Protein AF-A0A1F3IT95-F1 (afdb_monomer)

pLDDT: mean 89.53, std 5.21, range [66.94, 96.5]

Secondary structure (DSSP, 8-state):
--HHHHHHHHHT-HHHHHTTSS-HHHHTT--TTSPPS-HHHHHHHHHHHHHHTT--HHHHHHHHHHHHT-

Mean predicted aligned error: 3.84 Å

Sequence (70 aa):
MTNEDIFKTFLDDPLLIEKGYIKKEMVGKLKIIEQSEIKLIEVIRIAINSNMNQETENVTSRKINQYLNK

Solvent-accessible surface area (backbone atoms only — not comparable to full-atom values): 4247 Å² total; per-residue (Å²): 134,53,74,56,55,54,51,37,57,63,55,64,35,64,66,40,39,76,72,65,74,40,58,78,83,44,39,84,70,63,51,83,88,59,88,60,94,43,66,68,62,44,44,52,48,51,48,53,52,28,56,74,70,68,48,53,69,72,58,40,53,50,52,45,51,56,61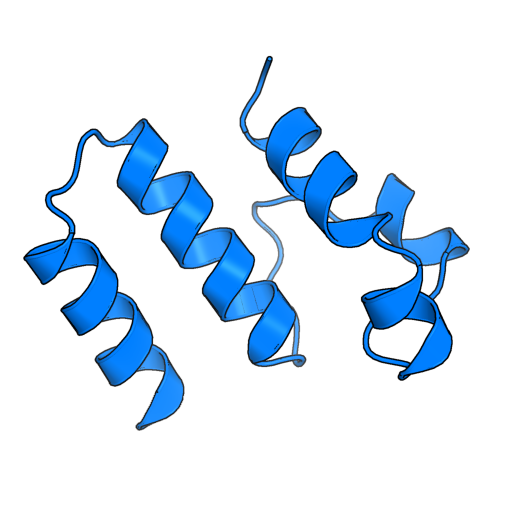,72,75,103

Foldseek 3Di:
DDLLVQLLVVCCPVVCCVVPVDPPVCSVVDGLVDDDPRLVSVLSSLQSVCVVVVHDPVVSVVVSVVSVVD

Radius of gyration: 12.1 Å; Cα contacts (8 Å, |Δi|>4): 51; chains: 1; bounding box: 33×20×29 Å

Structure (mmCIF, N/CA/C/O backbone):
data_AF-A0A1F3IT95-F1
#
_entry.id   AF-A0A1F3IT95-F1
#
loop_
_atom_site.group_PDB
_atom_site.id
_atom_site.type_symbol
_atom_site.label_atom_id
_atom_site.label_alt_id
_atom_site.label_comp_id
_atom_site.label_asym_id
_atom_site.label_entity_id
_atom_site.label_seq_id
_atom_site.pdbx_PDB_ins_code
_atom_site.Cartn_x
_atom_site.Cartn_y
_atom_site.Cartn_z
_atom_site.occupancy
_atom_site.B_iso_or_equiv
_atom_site.auth_seq_id
_atom_site.auth_comp_id
_atom_site.auth_asym_id
_atom_site.auth_atom_id
_atom_site.pdbx_PDB_model_num
ATOM 1 N N . MET A 1 1 ? -2.072 2.350 -18.146 1.00 66.94 1 MET A N 1
ATOM 2 C CA . MET A 1 1 ? -2.518 2.367 -16.738 1.00 66.94 1 MET A CA 1
ATOM 3 C C . MET A 1 1 ? -1.716 3.444 -16.031 1.00 66.94 1 MET A C 1
ATOM 5 O O . MET A 1 1 ? -0.499 3.439 -16.180 1.00 66.94 1 MET A O 1
ATOM 9 N N . THR A 1 2 ? -2.363 4.410 -15.385 1.00 86.06 2 THR A N 1
ATOM 10 C CA . THR A 1 2 ? -1.688 5.464 -14.602 1.00 86.06 2 THR A CA 1
ATOM 11 C C . THR A 1 2 ? -1.435 4.983 -13.171 1.00 86.06 2 THR A C 1
ATOM 13 O O . THR A 1 2 ? -2.104 4.051 -12.732 1.00 86.06 2 THR A O 1
ATOM 16 N N . ASN A 1 3 ? -0.515 5.606 -12.421 1.00 85.69 3 ASN A N 1
ATOM 17 C CA . ASN A 1 3 ? -0.242 5.237 -11.017 1.00 85.69 3 ASN A CA 1
ATOM 1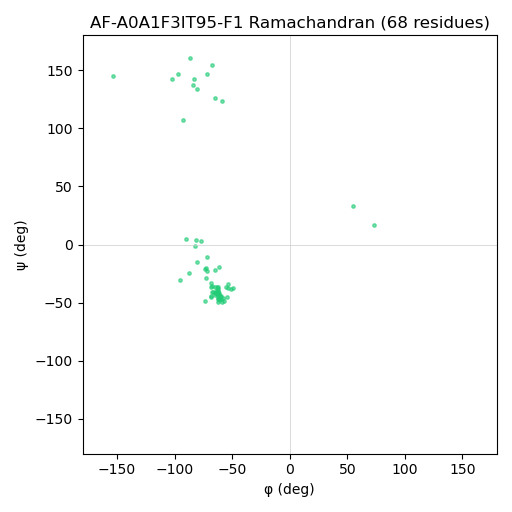8 C C . ASN A 1 3 ? -1.515 5.230 -10.168 1.00 85.69 3 ASN A C 1
ATOM 20 O O . ASN A 1 3 ? -1.690 4.375 -9.305 1.00 85.69 3 ASN A O 1
ATOM 24 N N . GLU A 1 4 ? -2.399 6.179 -10.452 1.00 88.50 4 GLU A N 1
ATOM 25 C CA . GLU A 1 4 ? -3.696 6.324 -9.814 1.00 88.50 4 GLU A CA 1
ATOM 26 C C . GLU A 1 4 ? -4.597 5.107 -10.078 1.00 88.50 4 GLU A C 1
ATOM 28 O O . GLU A 1 4 ? -5.219 4.590 -9.153 1.00 88.50 4 GLU A O 1
ATOM 33 N N . ASP A 1 5 ? -4.616 4.598 -11.315 1.00 88.75 5 ASP A N 1
ATOM 34 C CA . ASP A 1 5 ? -5.387 3.402 -11.680 1.00 88.75 5 ASP A CA 1
ATOM 35 C C . ASP A 1 5 ? -4.834 2.151 -10.986 1.00 88.75 5 ASP A C 1
ATOM 37 O O . ASP A 1 5 ? -5.602 1.327 -10.485 1.00 88.75 5 ASP A O 1
ATOM 41 N N . ILE A 1 6 ? -3.501 2.017 -10.915 1.00 89.81 6 ILE A N 1
ATOM 42 C CA . ILE A 1 6 ? -2.851 0.901 -10.207 1.00 89.81 6 ILE A CA 1
ATOM 43 C C . ILE A 1 6 ? -3.218 0.953 -8.725 1.00 89.81 6 ILE A C 1
ATOM 45 O O . ILE A 1 6 ? -3.660 -0.040 -8.154 1.00 89.81 6 ILE A O 1
ATOM 49 N N . PHE A 1 7 ? -3.072 2.126 -8.112 1.00 91.50 7 PHE A N 1
ATOM 50 C CA . PHE A 1 7 ? -3.351 2.333 -6.698 1.00 91.50 7 PHE A CA 1
ATOM 51 C C . PHE A 1 7 ? -4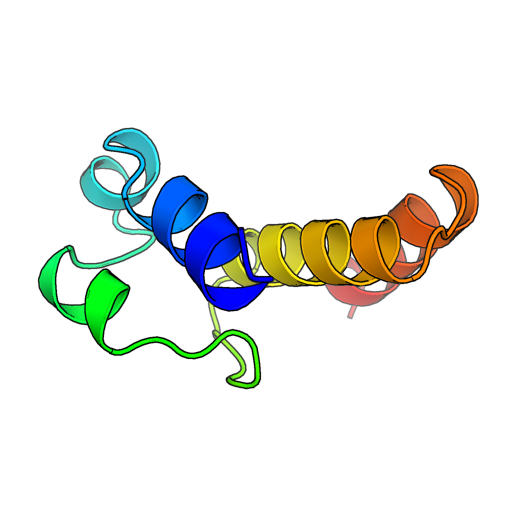.804 2.008 -6.358 1.00 91.50 7 PHE A C 1
ATOM 53 O O . PHE A 1 7 ? -5.054 1.233 -5.438 1.00 91.50 7 PHE A O 1
ATOM 60 N N . LYS A 1 8 ? -5.757 2.502 -7.153 1.00 90.94 8 LYS A N 1
ATOM 61 C CA . LYS A 1 8 ? -7.183 2.200 -6.973 1.00 90.94 8 LYS A CA 1
ATOM 62 C C . LYS A 1 8 ? -7.494 0.720 -7.143 1.00 90.94 8 LYS A C 1
ATOM 64 O O . LYS A 1 8 ? -8.280 0.194 -6.368 1.00 90.94 8 LYS A O 1
ATOM 69 N N . THR A 1 9 ? -6.839 0.045 -8.086 1.00 91.12 9 THR A N 1
ATOM 70 C CA . THR A 1 9 ? -7.006 -1.403 -8.280 1.00 91.12 9 THR A CA 1
ATOM 71 C C . THR A 1 9 ? -6.595 -2.185 -7.032 1.00 91.12 9 THR A C 1
ATOM 73 O O . THR A 1 9 ? -7.323 -3.073 -6.607 1.00 91.12 9 THR A O 1
ATOM 76 N N . PH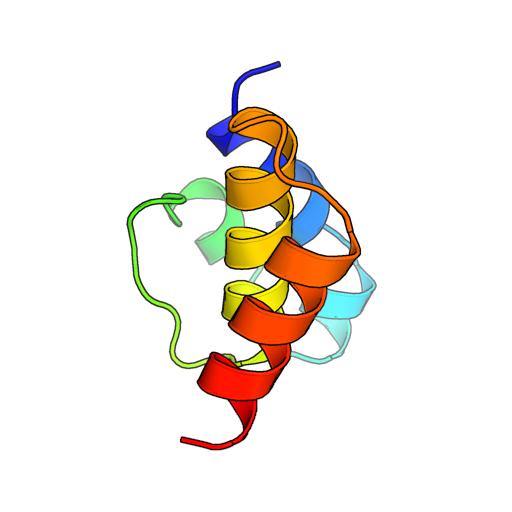E A 1 10 ? -5.466 -1.834 -6.406 1.00 90.88 10 PHE A N 1
ATOM 77 C CA . PHE A 1 10 ? -5.046 -2.473 -5.154 1.00 90.88 10 PHE A CA 1
ATOM 78 C C . PHE A 1 10 ? -5.962 -2.127 -3.980 1.00 90.88 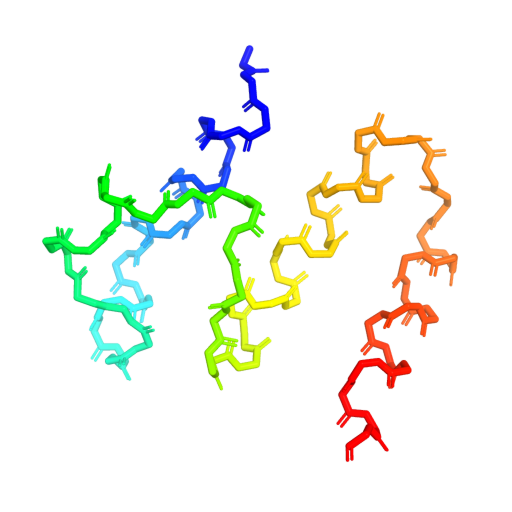10 PHE A C 1
ATOM 80 O O . PHE A 1 10 ? -6.205 -2.976 -3.132 1.00 90.88 10 PHE A O 1
ATOM 87 N N . LEU A 1 11 ? -6.467 -0.895 -3.917 1.00 90.06 11 LEU A N 1
ATOM 88 C CA . LEU A 1 11 ? -7.362 -0.454 -2.848 1.00 90.06 11 LEU A CA 1
ATOM 89 C C . LEU A 1 11 ? -8.773 -1.051 -2.931 1.00 90.06 11 LEU A C 1
ATOM 91 O O . LEU A 1 11 ? -9.453 -1.113 -1.908 1.00 90.06 11 LEU A O 1
ATOM 95 N N . ASP A 1 12 ? -9.207 -1.484 -4.114 1.00 90.62 12 ASP A N 1
ATOM 96 C CA . ASP A 1 12 ? -10.492 -2.167 -4.313 1.00 90.62 12 ASP A CA 1
ATOM 97 C C . ASP A 1 12 ? -10.428 -3.669 -3.971 1.00 90.62 12 ASP A C 1
ATOM 99 O O . ASP A 1 12 ? -11.417 -4.384 -4.132 1.00 90.62 12 ASP A O 1
ATOM 103 N N . ASP A 1 13 ? -9.283 -4.162 -3.477 1.00 91.81 13 ASP A N 1
ATOM 104 C CA . ASP A 1 13 ? -9.148 -5.538 -3.002 1.00 91.81 13 ASP A CA 1
ATOM 105 C C . ASP A 1 13 ? -10.159 -5.811 -1.862 1.00 91.81 13 ASP A C 1
ATOM 107 O O . ASP A 1 13 ? -10.138 -5.116 -0.833 1.00 91.81 13 ASP A O 1
ATOM 111 N N . PRO A 1 14 ? -11.036 -6.830 -2.001 1.00 90.06 14 PRO A N 1
ATOM 112 C CA . PRO A 1 14 ? -12.035 -7.166 -0.990 1.00 90.06 14 PRO A CA 1
ATOM 113 C C . PRO A 1 14 ? -11.440 -7.383 0.399 1.00 90.06 14 PRO A C 1
ATOM 115 O O . PRO A 1 14 ? -12.057 -6.996 1.390 1.00 90.06 14 PRO A O 1
ATOM 118 N N . LEU A 1 15 ? -10.223 -7.923 0.493 1.00 90.00 15 LEU A N 1
ATOM 119 C CA . LEU A 1 15 ? -9.553 -8.174 1.762 1.00 90.00 15 LEU A CA 1
ATOM 120 C C . LEU A 1 15 ? -9.250 -6.870 2.510 1.00 90.00 15 LEU A C 1
ATOM 122 O O . LEU A 1 15 ? -9.366 -6.829 3.736 1.00 90.00 15 LEU A O 1
ATOM 126 N N . LEU A 1 16 ? -8.900 -5.788 1.805 1.00 89.62 16 LEU A N 1
ATOM 127 C CA . LEU A 1 16 ? -8.671 -4.483 2.437 1.00 89.62 16 LEU A CA 1
ATOM 128 C C . LEU A 1 16 ? -9.965 -3.894 3.000 1.00 89.62 16 LEU A C 1
ATOM 130 O O . LEU A 1 16 ? -9.950 -3.267 4.063 1.00 89.62 16 LEU A O 1
ATOM 134 N N . ILE A 1 17 ? -11.082 -4.130 2.314 1.00 88.75 17 ILE A N 1
ATOM 135 C CA . ILE A 1 17 ? -12.406 -3.664 2.729 1.00 88.75 17 ILE A CA 1
ATOM 136 C C . ILE A 1 17 ? -12.918 -4.494 3.912 1.00 88.75 17 ILE A C 1
ATOM 138 O O . ILE A 1 17 ? -13.322 -3.934 4.931 1.00 88.75 17 ILE A O 1
ATOM 142 N N . GLU A 1 18 ? -12.844 -5.822 3.821 1.00 90.50 18 GLU A N 1
ATOM 143 C CA . GLU A 1 18 ? -13.292 -6.760 4.860 1.00 90.50 18 GLU A CA 1
ATOM 144 C C . GLU A 1 18 ? -12.522 -6.598 6.171 1.00 90.50 18 GLU A C 1
ATOM 146 O O . GLU A 1 18 ? -13.093 -6.713 7.256 1.00 90.50 18 GLU A O 1
ATOM 151 N N . LYS A 1 19 ? -11.220 -6.307 6.090 1.00 90.44 19 LYS A N 1
ATOM 152 C CA . LYS A 1 19 ? -10.372 -6.067 7.264 1.00 90.44 19 LYS A CA 1
ATOM 153 C C . LYS A 1 19 ? -10.477 -4.640 7.805 1.00 90.44 19 LYS A C 1
ATOM 155 O O . LYS A 1 19 ? -9.844 -4.335 8.813 1.00 90.44 19 LYS A O 1
ATOM 160 N N . GLY A 1 20 ? -11.269 -3.775 7.169 1.00 86.31 20 GLY A N 1
ATOM 161 C CA . GLY A 1 20 ? -11.486 -2.398 7.609 1.00 86.31 20 GLY A CA 1
ATOM 162 C C . GLY A 1 20 ? -10.300 -1.461 7.365 1.00 86.31 20 GLY A C 1
ATOM 163 O O . GLY A 1 20 ? -10.259 -0.382 7.951 1.00 86.31 20 GLY A O 1
ATOM 164 N N . TYR A 1 21 ? -9.350 -1.840 6.502 1.00 87.44 21 TYR A N 1
ATOM 165 C CA . TYR A 1 21 ? -8.245 -0.966 6.095 1.00 87.44 21 TYR A CA 1
ATOM 166 C C . TYR A 1 21 ? -8.699 0.136 5.141 1.00 87.44 21 TYR A C 1
ATOM 168 O O . TYR A 1 21 ? -8.025 1.146 5.013 1.00 87.44 21 TYR A O 1
ATOM 176 N N . ILE A 1 22 ? -9.824 -0.020 4.450 1.00 88.56 22 ILE A N 1
ATOM 177 C CA . ILE A 1 22 ? -10.396 1.051 3.637 1.00 88.56 22 ILE A CA 1
ATOM 178 C C . ILE A 1 22 ? -11.902 0.863 3.505 1.00 88.56 22 ILE A C 1
ATOM 180 O O . ILE A 1 22 ? -12.407 -0.253 3.426 1.00 88.56 22 ILE A O 1
ATOM 184 N N . LYS A 1 23 ? -12.648 1.968 3.467 1.00 87.69 23 LYS A N 1
ATOM 185 C CA . LYS A 1 23 ? -14.062 1.924 3.087 1.00 87.69 23 LYS A CA 1
ATOM 186 C C . LYS A 1 23 ? -14.160 1.954 1.570 1.00 87.69 23 LYS A C 1
ATOM 188 O O . LYS A 1 23 ? -13.525 2.796 0.943 1.00 87.69 23 LYS A O 1
ATOM 193 N N . LYS A 1 24 ? -15.031 1.129 0.992 1.00 84.44 24 LYS A N 1
ATOM 194 C CA . LYS A 1 24 ? -15.264 1.085 -0.461 1.00 84.44 24 LYS A CA 1
ATOM 195 C C . LYS A 1 24 ? -15.535 2.469 -1.074 1.00 84.44 24 LYS A C 1
ATOM 197 O O . LYS A 1 24 ? -15.024 2.806 -2.132 1.00 84.44 24 LYS A O 1
ATOM 202 N N . GLU A 1 25 ? -16.267 3.316 -0.355 1.00 85.94 25 GLU A N 1
ATOM 203 C CA . GLU A 1 25 ? -16.582 4.694 -0.761 1.00 85.94 25 GLU A CA 1
ATOM 204 C C . GLU A 1 25 ? -15.360 5.626 -0.844 1.00 85.94 25 GLU A C 1
ATOM 206 O O . GLU A 1 25 ? -15.411 6.664 -1.509 1.00 85.94 25 GLU A O 1
ATOM 211 N N . MET A 1 26 ? -14.275 5.284 -0.145 1.00 83.56 26 MET A N 1
ATOM 212 C CA . MET A 1 26 ? -13.041 6.068 -0.092 1.00 83.56 26 MET A CA 1
ATOM 213 C C . MET A 1 26 ? -12.082 5.698 -1.225 1.00 83.56 26 MET A C 1
ATOM 215 O O . MET A 1 26 ? -11.312 6.557 -1.642 1.00 83.56 26 MET A O 1
ATOM 219 N N . VAL A 1 27 ? -12.166 4.481 -1.777 1.00 83.56 27 VAL A N 1
ATOM 220 C CA . VAL A 1 27 ? -11.284 3.995 -2.859 1.00 83.56 27 VAL A CA 1
ATOM 221 C C . VAL A 1 27 ? -11.301 4.939 -4.065 1.00 83.56 27 VAL A C 1
ATOM 223 O O . VAL A 1 27 ? -10.256 5.327 -4.574 1.00 83.56 27 VAL A O 1
ATOM 226 N N . GLY A 1 28 ? -12.488 5.383 -4.491 1.00 79.31 28 GLY A N 1
ATOM 227 C CA . GLY A 1 28 ? -12.626 6.292 -5.634 1.00 79.31 28 GLY A CA 1
ATOM 228 C C . GLY A 1 28 ? -12.175 7.733 -5.364 1.00 79.31 28 GLY A C 1
ATOM 229 O O . GLY A 1 28 ? -11.901 8.469 -6.313 1.00 79.31 28 GLY A O 1
ATOM 230 N N . LYS A 1 29 ? -12.105 8.135 -4.088 1.00 83.31 29 LYS A N 1
ATOM 231 C CA . LYS A 1 29 ? -11.776 9.504 -3.654 1.00 83.31 29 LYS A CA 1
ATOM 232 C C . LYS A 1 29 ? -10.298 9.677 -3.318 1.00 83.31 29 LYS A C 1
ATOM 234 O O . LYS A 1 29 ? -9.784 10.778 -3.487 1.00 83.31 29 LYS A O 1
ATOM 239 N N . LEU A 1 30 ? -9.654 8.609 -2.853 1.00 83.88 30 LEU A N 1
ATOM 240 C CA . LEU A 1 30 ? -8.248 8.594 -2.474 1.00 83.88 30 LEU A CA 1
ATOM 241 C C . LEU A 1 30 ? -7.363 8.840 -3.686 1.00 83.88 30 LEU A C 1
ATOM 243 O O . LEU A 1 30 ? -7.452 8.125 -4.688 1.00 83.88 30 LEU A O 1
ATOM 247 N N . LYS A 1 31 ? -6.489 9.834 -3.551 1.00 85.31 31 LYS A N 1
ATOM 248 C CA . LYS A 1 31 ? -5.437 10.097 -4.530 1.00 85.31 31 LYS A CA 1
ATOM 249 C C . LYS A 1 31 ? -4.133 9.473 -4.082 1.00 85.31 31 LYS A C 1
ATOM 251 O O . LYS A 1 31 ? -3.801 9.503 -2.899 1.00 85.31 31 LYS A O 1
ATOM 256 N N . ILE A 1 32 ? -3.321 9.014 -5.028 1.00 84.31 32 ILE A N 1
ATOM 257 C CA . ILE A 1 32 ? -1.992 8.475 -4.711 1.00 84.31 32 ILE A CA 1
ATOM 258 C C . ILE A 1 32 ? -1.060 9.514 -4.063 1.00 84.31 32 ILE A C 1
ATOM 260 O O . ILE A 1 32 ? -0.067 9.156 -3.446 1.00 84.31 32 ILE A O 1
ATOM 264 N N . ILE A 1 33 ? -1.344 10.811 -4.194 1.00 82.06 33 ILE A N 1
ATOM 265 C CA . ILE A 1 33 ? -0.558 11.872 -3.544 1.00 82.06 33 ILE A CA 1
ATOM 266 C C . ILE A 1 33 ? -0.932 12.082 -2.071 1.00 82.06 33 ILE A C 1
ATOM 268 O O . ILE A 1 33 ? -0.201 12.757 -1.349 1.00 82.06 33 ILE A O 1
ATOM 272 N N . GLU A 1 34 ? -2.068 11.546 -1.626 1.00 83.31 34 GLU A N 1
ATOM 273 C CA . GLU A 1 34 ? -2.568 11.744 -0.271 1.00 83.31 34 GLU A CA 1
ATOM 274 C C . GLU A 1 34 ? -1.903 10.764 0.704 1.00 83.31 34 GLU A C 1
ATOM 276 O O . GLU A 1 34 ? -1.611 9.604 0.392 1.00 83.31 34 GLU A O 1
ATOM 281 N N . GLN A 1 35 ? -1.623 11.251 1.913 1.00 82.56 35 GLN A N 1
ATOM 282 C CA . GLN A 1 35 ? -1.186 10.402 3.013 1.00 82.56 35 GLN A CA 1
ATOM 283 C C . GLN A 1 35 ? -2.387 9.719 3.652 1.00 82.56 35 GLN A C 1
ATOM 285 O O . GLN A 1 35 ? -3.403 10.347 3.937 1.00 82.56 35 GLN A O 1
ATOM 290 N N . SER A 1 36 ? -2.244 8.421 3.879 1.00 85.56 36 SER A N 1
ATOM 291 C CA . SER A 1 36 ? -3.134 7.612 4.684 1.00 85.56 36 SER A CA 1
ATOM 292 C C . SER A 1 36 ? -2.502 7.369 6.050 1.00 85.56 36 SER A C 1
ATOM 294 O O . SER A 1 36 ? -1.301 7.133 6.169 1.00 85.56 36 SER A O 1
ATOM 296 N N . GLU A 1 37 ? -3.324 7.362 7.094 1.00 85.62 37 GLU A N 1
ATOM 297 C CA . GLU A 1 37 ? -2.909 6.930 8.435 1.00 85.62 37 GLU A CA 1
ATOM 298 C C . GLU A 1 37 ? -2.700 5.405 8.510 1.00 85.62 37 GLU A C 1
ATOM 300 O O . GLU A 1 37 ? -2.159 4.869 9.479 1.00 85.62 37 GLU A O 1
ATOM 305 N N . ILE A 1 38 ? -3.121 4.681 7.472 1.00 88.81 38 ILE A N 1
ATOM 306 C CA . ILE A 1 38 ? -3.113 3.227 7.432 1.00 88.81 38 ILE A CA 1
ATOM 307 C C . ILE A 1 38 ? -1.810 2.769 6.793 1.00 88.81 38 ILE A C 1
ATOM 309 O O . ILE A 1 38 ? -1.627 2.846 5.578 1.00 88.81 38 ILE A O 1
ATOM 313 N N . LYS A 1 39 ? -0.914 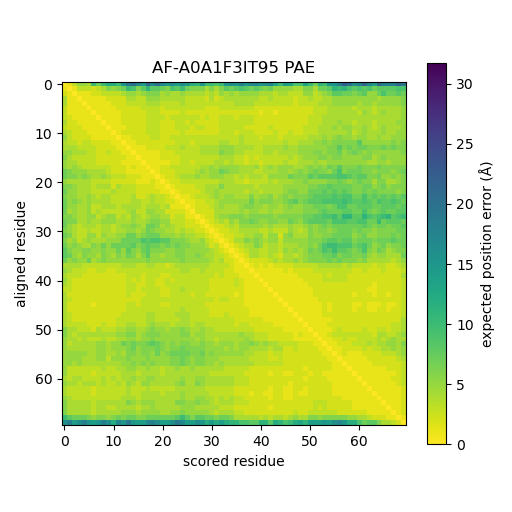2.231 7.632 1.00 91.38 39 LYS A N 1
ATOM 314 C CA . LYS A 1 39 ? 0.435 1.800 7.230 1.00 91.38 39 LYS A CA 1
ATOM 315 C C . LYS A 1 39 ? 0.440 0.914 5.979 1.00 91.38 39 LYS A C 1
ATOM 317 O O . LYS A 1 39 ? 1.323 1.051 5.144 1.00 91.38 39 LYS A O 1
ATOM 322 N N . LEU A 1 40 ? -0.545 0.028 5.823 1.00 90.94 40 LEU A N 1
ATOM 323 C CA . LEU A 1 40 ? -0.644 -0.853 4.657 1.00 90.94 40 LEU A CA 1
ATOM 324 C C . LEU A 1 40 ? -0.884 -0.081 3.347 1.00 90.94 40 LEU A C 1
ATOM 326 O O . LEU A 1 40 ? -0.219 -0.356 2.351 1.00 90.94 40 LEU A O 1
ATOM 330 N N . ILE A 1 41 ? -1.775 0.915 3.357 1.00 91.31 41 ILE A N 1
ATOM 331 C CA . ILE A 1 41 ? -2.053 1.771 2.190 1.00 91.31 41 ILE A CA 1
ATOM 332 C C . ILE A 1 41 ? -0.795 2.549 1.794 1.00 91.31 41 ILE A C 1
ATOM 334 O O . ILE A 1 41 ? -0.458 2.657 0.615 1.00 91.31 41 ILE A O 1
ATOM 338 N N . GLU A 1 42 ? -0.062 3.038 2.788 1.00 92.56 42 GLU A N 1
ATOM 339 C CA . GLU A 1 42 ? 1.187 3.770 2.593 1.00 92.56 42 GLU A CA 1
ATOM 340 C C . GLU A 1 42 ? 2.287 2.902 1.984 1.00 92.56 42 GLU A C 1
ATOM 342 O O . GLU A 1 42 ? 2.982 3.334 1.063 1.00 92.56 42 GLU A O 1
ATOM 347 N N . VAL A 1 43 ? 2.407 1.653 2.437 1.00 94.19 43 VAL A N 1
ATOM 348 C CA . VAL A 1 43 ? 3.338 0.674 1.865 1.00 94.19 43 VAL A CA 1
ATOM 349 C C . VAL A 1 43 ? 2.992 0.372 0.407 1.00 94.19 43 VAL A C 1
ATOM 351 O O . VAL A 1 43 ? 3.886 0.411 -0.440 1.00 94.19 43 VAL A O 1
ATOM 354 N N . ILE A 1 44 ? 1.712 0.142 0.092 1.00 93.31 44 ILE A N 1
ATOM 355 C CA . ILE A 1 44 ? 1.242 -0.080 -1.288 1.00 93.31 44 ILE A CA 1
ATOM 356 C C . ILE A 1 44 ? 1.597 1.127 -2.165 1.00 93.31 44 ILE A C 1
ATOM 358 O O . ILE A 1 44 ? 2.162 0.973 -3.249 1.00 93.31 44 ILE A O 1
ATOM 362 N N . ARG A 1 45 ? 1.347 2.343 -1.674 1.00 93.38 45 ARG A N 1
ATOM 363 C CA . ARG A 1 45 ? 1.698 3.580 -2.377 1.00 93.38 45 ARG A CA 1
ATOM 364 C C . ARG A 1 45 ? 3.202 3.711 -2.626 1.00 93.38 45 ARG A C 1
ATOM 366 O O . ARG A 1 45 ? 3.606 4.056 -3.736 1.00 93.38 45 ARG A O 1
ATOM 373 N N . ILE A 1 46 ? 4.035 3.456 -1.614 1.00 94.19 46 ILE A N 1
ATOM 374 C CA . ILE A 1 46 ? 5.500 3.500 -1.752 1.00 94.19 46 ILE A CA 1
ATOM 375 C C . ILE A 1 46 ? 5.957 2.491 -2.809 1.00 94.19 46 ILE A C 1
ATOM 377 O O . ILE A 1 46 ? 6.771 2.847 -3.662 1.00 94.19 46 ILE A O 1
ATOM 381 N N . ALA A 1 47 ? 5.419 1.270 -2.792 1.00 93.94 47 ALA A N 1
ATOM 382 C CA . ALA A 1 47 ? 5.763 0.229 -3.756 1.00 93.94 47 ALA A CA 1
ATOM 383 C C . ALA A 1 47 ? 5.394 0.628 -5.195 1.00 93.94 47 ALA A C 1
ATOM 385 O O . ALA A 1 47 ? 6.236 0.538 -6.087 1.00 93.94 47 ALA A O 1
ATOM 386 N N . ILE A 1 48 ? 4.180 1.148 -5.414 1.00 92.62 48 ILE A N 1
ATOM 387 C CA . ILE A 1 48 ? 3.726 1.602 -6.740 1.00 92.62 48 ILE A CA 1
ATOM 388 C C . ILE A 1 48 ? 4.609 2.741 -7.260 1.00 92.62 48 ILE A C 1
ATOM 390 O O . ILE A 1 48 ? 5.079 2.683 -8.396 1.00 92.62 48 ILE A O 1
ATOM 394 N N . ASN A 1 49 ? 4.886 3.750 -6.429 1.00 92.50 49 ASN A N 1
ATOM 395 C CA . ASN A 1 49 ? 5.738 4.873 -6.827 1.00 92.50 49 ASN A CA 1
ATOM 396 C C . ASN A 1 49 ? 7.172 4.426 -7.136 1.00 92.50 49 ASN A C 1
ATOM 398 O O . ASN A 1 49 ? 7.754 4.881 -8.117 1.00 92.50 49 ASN A O 1
ATOM 402 N N . SER A 1 50 ? 7.728 3.513 -6.337 1.00 92.69 50 SER A N 1
ATOM 403 C CA . SER A 1 50 ? 9.091 3.010 -6.544 1.00 92.69 50 SER A CA 1
ATOM 404 C C . SER A 1 50 ? 9.190 2.186 -7.833 1.00 92.69 50 SER A C 1
ATOM 406 O O . SER A 1 50 ? 10.122 2.386 -8.609 1.00 92.69 50 SER A O 1
ATOM 408 N N . ASN A 1 51 ? 8.189 1.348 -8.127 1.00 90.88 51 ASN A N 1
ATOM 409 C CA . ASN A 1 51 ? 8.121 0.587 -9.378 1.00 90.88 51 ASN A CA 1
ATOM 410 C C . ASN A 1 51 ? 8.045 1.505 -10.610 1.00 90.88 51 ASN A C 1
ATOM 412 O O . ASN A 1 51 ? 8.734 1.287 -11.603 1.00 90.88 51 ASN A O 1
ATOM 416 N N . MET A 1 52 ? 7.250 2.575 -10.536 1.00 86.81 52 MET A N 1
ATOM 417 C CA . MET A 1 52 ? 7.111 3.547 -11.629 1.00 86.81 52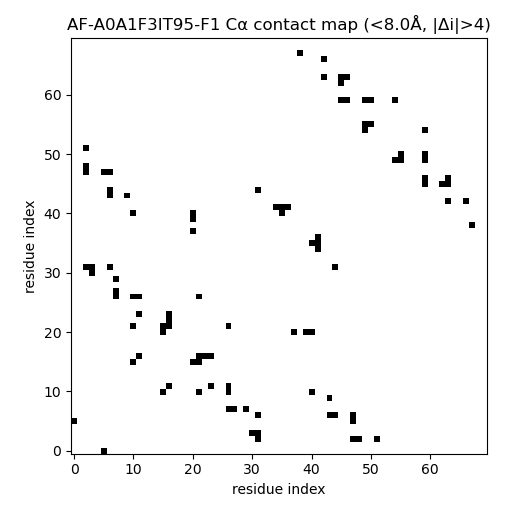 MET A CA 1
ATOM 418 C C . MET A 1 52 ? 8.379 4.371 -11.861 1.00 86.81 52 MET A C 1
ATOM 420 O O . MET A 1 52 ? 8.705 4.692 -13.002 1.00 86.81 52 MET A O 1
ATOM 424 N N . ASN A 1 53 ? 9.122 4.656 -10.794 1.00 90.44 53 ASN A N 1
ATOM 425 C CA . ASN A 1 53 ? 10.436 5.290 -10.862 1.00 90.44 53 ASN A CA 1
ATOM 426 C C . ASN A 1 53 ? 11.551 4.318 -11.293 1.00 90.44 53 ASN A C 1
ATOM 428 O O . ASN A 1 53 ? 12.715 4.715 -11.315 1.00 90.44 53 ASN A O 1
ATOM 432 N N . GLN A 1 54 ? 11.214 3.061 -11.614 1.00 92.25 54 GLN A N 1
ATOM 433 C CA . GLN A 1 54 ? 12.163 1.994 -11.952 1.00 92.25 54 GLN A CA 1
ATOM 434 C C . GLN A 1 54 ? 13.220 1.784 -10.859 1.00 92.25 54 GLN A C 1
ATOM 436 O O . GLN A 1 54 ? 14.381 1.463 -11.122 1.00 92.25 54 GLN A O 1
ATOM 441 N N . GLU A 1 55 ? 12.821 1.990 -9.605 1.00 94.62 55 GLU A N 1
ATOM 442 C CA . GLU A 1 55 ? 13.683 1.735 -8.466 1.00 94.62 55 GLU A CA 1
ATOM 443 C C . GLU A 1 55 ? 13.854 0.232 -8.264 1.00 94.62 55 GLU A C 1
ATOM 445 O O . GLU A 1 55 ? 12.943 -0.566 -8.476 1.00 94.62 55 GLU A O 1
ATOM 450 N N . THR A 1 56 ? 15.037 -0.163 -7.799 1.00 95.19 56 THR A N 1
ATOM 451 C CA . THR A 1 56 ? 15.288 -1.568 -7.475 1.00 95.19 56 THR A CA 1
ATOM 452 C C . THR A 1 56 ? 14.460 -2.010 -6.268 1.00 95.19 56 THR A C 1
ATOM 454 O O . THR A 1 56 ? 14.138 -1.218 -5.372 1.00 95.19 56 THR A O 1
ATOM 457 N N . GLU A 1 57 ? 14.179 -3.308 -6.186 1.00 93.75 57 GLU A N 1
ATOM 458 C CA . GLU A 1 57 ? 13.482 -3.916 -5.046 1.00 93.75 57 GLU A CA 1
ATOM 459 C C . GLU A 1 57 ? 14.180 -3.615 -3.711 1.00 93.75 57 GLU A C 1
ATOM 461 O O . GLU A 1 57 ? 13.521 -3.343 -2.708 1.00 93.75 57 GLU A O 1
ATOM 466 N N . ASN A 1 58 ? 15.518 -3.570 -3.701 1.00 96.50 58 ASN A N 1
ATOM 467 C CA . ASN A 1 58 ? 16.307 -3.225 -2.516 1.00 96.50 58 ASN A CA 1
ATOM 468 C C . ASN A 1 58 ? 16.062 -1.786 -2.044 1.00 96.50 58 ASN A C 1
ATOM 470 O O . ASN A 1 58 ? 15.955 -1.539 -0.841 1.00 96.50 58 ASN A O 1
ATOM 474 N N . VAL A 1 59 ? 15.978 -0.829 -2.972 1.00 96.19 59 VAL A N 1
ATOM 475 C CA . VAL A 1 59 ? 15.681 0.574 -2.640 1.00 96.19 59 V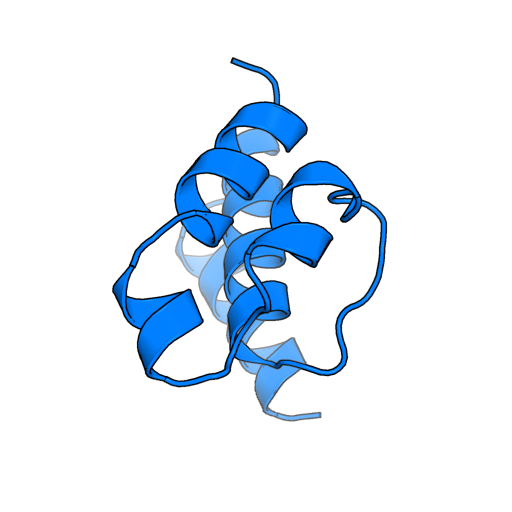AL A CA 1
ATOM 476 C C . VAL A 1 59 ? 14.245 0.695 -2.135 1.00 96.19 59 VAL A C 1
ATOM 478 O O . VAL A 1 59 ? 14.021 1.281 -1.074 1.00 96.19 59 VAL A O 1
ATOM 481 N N . THR A 1 60 ? 13.299 0.056 -2.824 1.00 96.38 60 THR A N 1
ATOM 482 C CA . THR A 1 60 ? 11.881 0.009 -2.437 1.00 96.38 60 THR A CA 1
ATOM 483 C C . THR A 1 60 ? 11.704 -0.566 -1.028 1.00 96.38 60 THR A C 1
ATOM 485 O O . THR A 1 60 ? 11.078 0.053 -0.167 1.00 96.38 60 THR A O 1
ATOM 488 N N . SER A 1 61 ? 12.339 -1.706 -0.746 1.00 95.44 61 SER A N 1
ATOM 489 C CA . SER A 1 61 ? 12.286 -2.376 0.559 1.00 95.44 61 SER A CA 1
ATOM 490 C C . SER A 1 61 ? 12.884 -1.512 1.668 1.00 95.44 61 SER A C 1
ATOM 492 O O . SER A 1 61 ? 12.322 -1.417 2.758 1.00 95.44 61 SER A O 1
ATOM 494 N N . ARG A 1 62 ? 13.997 -0.814 1.397 1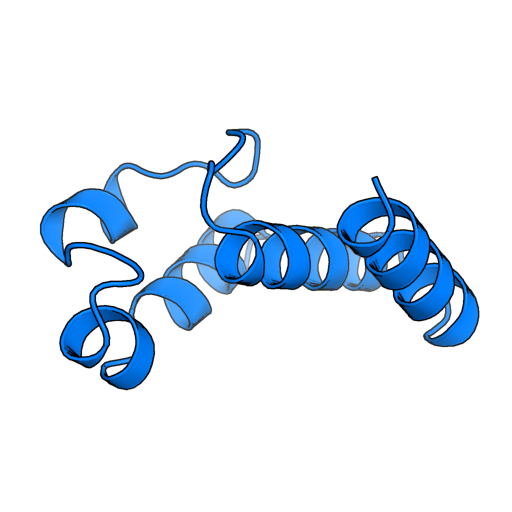.00 96.44 62 ARG A N 1
ATOM 495 C CA . ARG A 1 62 ? 14.579 0.144 2.351 1.00 96.44 62 ARG A CA 1
ATOM 496 C C . ARG A 1 62 ? 13.619 1.290 2.659 1.00 96.44 62 ARG A C 1
ATOM 498 O O . ARG A 1 62 ? 13.470 1.620 3.831 1.00 96.44 62 ARG A O 1
ATOM 505 N N . LYS A 1 63 ? 12.947 1.860 1.653 1.00 95.56 63 LYS A N 1
ATOM 506 C CA . LYS A 1 63 ? 11.951 2.929 1.852 1.00 95.56 63 LYS A CA 1
ATOM 507 C C . LYS A 1 63 ? 10.763 2.458 2.689 1.00 95.56 63 LYS A C 1
ATOM 509 O O . LYS A 1 63 ? 10.371 3.155 3.621 1.00 95.56 63 LYS A O 1
ATOM 514 N N . ILE A 1 64 ? 10.237 1.267 2.400 1.00 95.50 64 ILE A N 1
ATOM 515 C CA . ILE A 1 64 ? 9.155 0.646 3.178 1.00 95.50 64 ILE A CA 1
ATOM 516 C C . ILE A 1 64 ? 9.589 0.459 4.636 1.00 95.50 64 ILE A C 1
ATOM 518 O O . ILE A 1 64 ? 8.895 0.904 5.547 1.00 95.50 64 ILE A O 1
ATOM 522 N N . ASN A 1 65 ? 10.770 -0.115 4.869 1.00 95.38 65 ASN A N 1
ATOM 523 C CA . ASN A 1 65 ? 11.286 -0.330 6.222 1.00 95.38 65 ASN A CA 1
ATOM 524 C C . ASN A 1 65 ? 11.533 0.986 6.968 1.00 95.38 65 ASN A C 1
ATOM 526 O O . ASN A 1 65 ? 11.236 1.085 8.154 1.00 95.38 65 ASN A O 1
ATOM 530 N N . GLN A 1 66 ? 12.055 2.009 6.294 1.00 94.19 66 GLN A N 1
ATOM 531 C CA . GLN A 1 66 ? 12.220 3.339 6.884 1.00 94.19 66 GLN A CA 1
ATOM 532 C C . GLN A 1 66 ? 10.881 3.975 7.252 1.00 94.19 66 GLN A C 1
ATOM 534 O O . GLN A 1 66 ? 10.803 4.662 8.262 1.00 94.19 66 GLN A O 1
ATOM 539 N N . TYR A 1 67 ? 9.841 3.766 6.446 1.00 93.75 67 TYR A N 1
ATOM 540 C CA . TYR A 1 67 ? 8.500 4.250 6.752 1.00 93.75 67 TYR A CA 1
ATOM 541 C C . TYR A 1 67 ? 7.885 3.508 7.950 1.00 93.75 67 TYR A C 1
ATOM 543 O O . TYR A 1 67 ? 7.329 4.144 8.837 1.00 93.75 67 TYR A O 1
ATOM 551 N N . LEU A 1 68 ? 8.018 2.179 8.011 1.00 93.12 68 LEU A N 1
ATOM 552 C CA . LEU A 1 68 ? 7.405 1.360 9.064 1.00 93.12 68 LEU A CA 1
ATOM 553 C C . LEU A 1 68 ? 8.072 1.500 10.439 1.00 93.12 68 LEU A C 1
ATOM 555 O O . LEU A 1 68 ? 7.386 1.313 11.445 1.00 93.12 68 LEU A O 1
ATOM 559 N N . ASN A 1 69 ? 9.372 1.810 10.467 1.00 92.38 69 ASN A N 1
ATOM 560 C CA . ASN A 1 69 ? 10.167 1.995 11.688 1.00 92.38 69 ASN A CA 1
ATOM 561 C C . ASN A 1 69 ? 10.175 3.445 12.214 1.00 92.38 69 ASN A C 1
ATOM 563 O O . ASN A 1 69 ? 10.916 3.737 13.153 1.00 92.38 69 ASN A O 1
ATOM 567 N N . LYS A 1 70 ? 9.403 4.350 11.601 1.00 75.50 70 LYS A N 1
ATOM 568 C CA . LYS A 1 70 ? 9.056 5.650 12.191 1.00 75.50 70 LYS A CA 1
ATOM 569 C C . LYS A 1 70 ? 7.884 5.493 13.154 1.00 75.50 70 LYS A C 1
ATOM 571 O O . LYS A 1 70 ? 7.908 6.217 14.168 1.00 75.50 70 LYS A O 1
#